Protein AF-A0A1M7YNY0-F1 (afdb_monomer_lite)

pLDDT: mean 90.79, std 16.49, range [28.8, 98.5]

Structure (mmCIF, N/CA/C/O backbone):
data_AF-A0A1M7YNY0-F1
#
_entry.id   AF-A0A1M7YNY0-F1
#
loop_
_atom_site.group_PDB
_atom_site.id
_atom_site.type_symbol
_atom_site.label_atom_id
_atom_site.label_alt_id
_atom_site.label_comp_id
_atom_site.label_asym_id
_atom_site.label_entity_id
_atom_site.label_seq_id
_atom_site.pdbx_PDB_ins_code
_atom_site.Cartn_x
_atom_site.Cartn_y
_atom_site.Cartn_z
_atom_site.occupancy
_atom_site.B_iso_or_equiv
_atom_site.auth_seq_id
_atom_site.auth_comp_id
_atom_site.auth_asym_id
_atom_site.auth_atom_id
_atom_site.pdbx_PDB_model_num
ATOM 1 N N . MET A 1 1 ? -14.735 -2.339 1.553 1.00 81.06 1 MET A N 1
ATOM 2 C CA . MET A 1 1 ? -13.295 -2.111 1.354 1.00 81.06 1 MET A CA 1
ATOM 3 C C . MET A 1 1 ? -13.064 -0.616 1.334 1.00 81.06 1 MET A C 1
ATOM 5 O O . MET A 1 1 ? -13.877 0.079 0.733 1.00 81.06 1 MET A O 1
ATOM 9 N N . THR A 1 2 ? -12.035 -0.143 2.028 1.00 93.38 2 THR A N 1
ATOM 10 C CA . THR A 1 2 ? -11.682 1.276 2.107 1.00 93.38 2 THR A CA 1
ATOM 11 C C . THR A 1 2 ? -10.279 1.456 1.559 1.00 93.38 2 THR A C 1
ATOM 13 O O . THR A 1 2 ? -9.331 1.069 2.249 1.00 93.38 2 THR A O 1
ATOM 16 N N . PRO A 1 3 ? -10.150 2.011 0.343 1.00 96.69 3 PRO A N 1
ATOM 17 C CA . PRO A 1 3 ? -8.851 2.262 -0.247 1.00 96.69 3 PRO A CA 1
ATOM 18 C C . PRO A 1 3 ? -8.153 3.390 0.510 1.00 96.69 3 PRO A C 1
ATOM 20 O O . PRO A 1 3 ? -8.774 4.396 0.866 1.00 96.69 3 PRO A O 1
ATOM 23 N N . PHE A 1 4 ? -6.853 3.242 0.726 1.00 97.56 4 PHE A N 1
ATOM 24 C CA . PHE A 1 4 ? -5.995 4.318 1.197 1.00 97.56 4 PHE A CA 1
ATOM 25 C C . PHE A 1 4 ? -4.708 4.393 0.380 1.00 97.56 4 PHE A C 1
ATOM 27 O O . PHE A 1 4 ? -4.181 3.401 -0.121 1.00 97.56 4 PHE A O 1
ATOM 34 N N . TRP A 1 5 ? -4.197 5.611 0.260 1.00 97.62 5 TRP A N 1
ATOM 35 C CA . TRP A 1 5 ? -2.924 5.910 -0.374 1.00 97.62 5 TRP A CA 1
ATOM 36 C C . TRP A 1 5 ? -1.872 6.167 0.706 1.00 97.62 5 TRP A C 1
ATOM 38 O O . TRP A 1 5 ? -2.187 6.754 1.744 1.00 97.62 5 TRP A O 1
ATOM 48 N N . TYR A 1 6 ? -0.612 5.779 0.485 1.00 98.25 6 TYR A N 1
ATOM 49 C CA . TYR A 1 6 ? 0.438 5.918 1.507 1.00 98.25 6 TYR A CA 1
ATOM 50 C C . TYR A 1 6 ? 0.586 7.357 2.035 1.00 98.25 6 TYR A C 1
ATOM 52 O O . TYR A 1 6 ? 0.836 7.569 3.221 1.00 98.25 6 TYR A O 1
ATOM 60 N N . ARG A 1 7 ? 0.336 8.370 1.193 1.00 97.25 7 ARG A N 1
ATOM 61 C CA . ARG A 1 7 ? 0.384 9.791 1.584 1.00 97.25 7 ARG A CA 1
ATOM 62 C C . ARG A 1 7 ? -0.827 10.280 2.374 1.00 97.25 7 ARG A C 1
ATOM 64 O O . ARG A 1 7 ? -0.859 11.435 2.778 1.00 97.25 7 ARG A O 1
ATOM 71 N N . ASN A 1 8 ? -1.816 9.429 2.640 1.00 96.94 8 ASN A N 1
ATOM 72 C CA . ASN A 1 8 ? -2.772 9.691 3.716 1.00 96.94 8 ASN A CA 1
ATOM 73 C C . ASN A 1 8 ? -2.126 9.505 5.100 1.00 96.94 8 ASN A C 1
ATOM 75 O O . ASN A 1 8 ? -2.668 9.993 6.089 1.00 96.94 8 ASN A O 1
ATOM 79 N N . ILE A 1 9 ? -0.986 8.806 5.169 1.00 98.19 9 ILE A N 1
ATOM 80 C CA . ILE A 1 9 ? -0.352 8.365 6.414 1.00 98.19 9 ILE A CA 1
ATOM 81 C C . ILE A 1 9 ? 0.982 9.069 6.661 1.00 98.19 9 ILE A C 1
ATOM 83 O O . ILE A 1 9 ? 1.260 9.465 7.796 1.00 98.19 9 ILE A O 1
ATOM 87 N N . VAL A 1 10 ? 1.775 9.263 5.607 1.00 98.31 10 VAL A N 1
ATOM 88 C CA . VAL A 1 10 ? 3.121 9.843 5.695 1.00 98.31 10 VAL A CA 1
ATOM 89 C C . VAL A 1 10 ? 3.314 11.053 4.779 1.00 98.31 10 VAL A C 1
ATOM 91 O O . VAL A 1 10 ? 2.651 11.196 3.746 1.00 98.31 10 VAL A O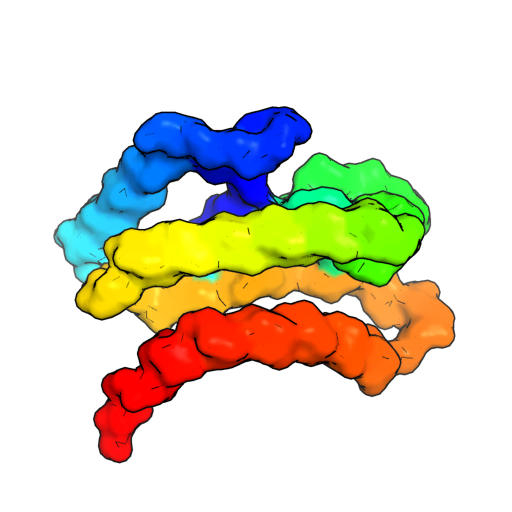 1
ATOM 94 N N . ASP A 1 11 ? 4.245 11.927 5.150 1.00 97.50 11 ASP A N 1
ATOM 95 C CA . ASP A 1 11 ? 4.631 13.102 4.374 1.00 97.50 11 ASP A CA 1
ATOM 96 C C . ASP A 1 11 ? 5.633 12.785 3.240 1.00 97.50 11 ASP A C 1
ATOM 98 O O . ASP A 1 11 ? 5.861 11.630 2.882 1.00 97.50 11 ASP A O 1
ATOM 102 N N . GLU A 1 12 ? 6.206 13.821 2.616 1.00 94.31 12 GLU A N 1
ATOM 103 C CA . GLU A 1 12 ? 7.170 13.671 1.509 1.00 94.31 12 GLU A CA 1
ATOM 104 C C . GLU A 1 12 ? 8.481 12.999 1.917 1.00 94.31 12 GLU A C 1
ATOM 106 O O . GLU A 1 12 ? 9.171 12.451 1.061 1.00 94.31 12 GLU A O 1
ATOM 111 N N . LYS A 1 13 ? 8.826 13.036 3.204 1.00 95.25 13 LYS A N 1
ATOM 112 C CA . LYS A 1 13 ? 10.037 12.425 3.756 1.00 95.25 13 LYS A CA 1
ATOM 113 C C . LYS A 1 13 ? 9.784 11.004 4.256 1.00 95.25 13 LYS A C 1
ATOM 115 O O . LYS A 1 13 ? 10.732 10.324 4.639 1.00 95.25 13 LYS A O 1
ATOM 120 N N . GLY A 1 14 ? 8.526 10.557 4.241 1.00 95.69 14 GLY A N 1
ATOM 121 C CA . GLY A 1 14 ? 8.108 9.291 4.832 1.00 95.69 14 GLY A CA 1
ATOM 122 C C . GLY A 1 14 ? 7.871 9.378 6.342 1.00 95.69 14 GLY A C 1
ATOM 123 O O . GLY A 1 14 ? 7.746 8.336 6.985 1.00 95.69 14 GLY A O 1
ATOM 124 N N . ASP A 1 15 ? 7.790 10.586 6.909 1.00 97.69 15 ASP A N 1
ATOM 125 C CA . ASP A 1 15 ? 7.462 10.783 8.318 1.00 97.69 15 ASP A CA 1
ATOM 126 C C . ASP A 1 15 ? 5.942 10.676 8.518 1.00 97.69 15 ASP A C 1
ATOM 128 O O . ASP A 1 15 ? 5.154 11.257 7.768 1.00 97.69 15 ASP A O 1
ATOM 132 N N . PHE A 1 16 ? 5.506 9.933 9.538 1.00 98.38 16 PHE A N 1
ATOM 133 C CA . PHE A 1 16 ? 4.082 9.771 9.846 1.00 98.38 16 PHE A CA 1
ATOM 134 C C . PHE A 1 16 ? 3.460 11.094 10.296 1.00 98.38 16 PHE A C 1
ATOM 136 O O . PHE A 1 16 ? 3.976 11.771 11.189 1.00 98.38 16 PHE A O 1
ATOM 143 N N . TYR A 1 17 ? 2.285 11.422 9.756 1.00 98.31 17 TYR A N 1
ATOM 144 C CA . TYR A 1 17 ? 1.486 12.515 10.297 1.00 98.31 17 TYR A CA 1
ATOM 145 C C . TYR A 1 17 ? 1.072 12.196 11.739 1.00 98.31 17 TYR A C 1
ATOM 147 O O . TYR A 1 17 ? 0.651 11.080 12.036 1.00 98.31 17 TYR A O 1
ATOM 155 N N . THR A 1 18 ? 1.122 13.187 12.636 1.00 97.06 18 THR A N 1
ATOM 156 C CA . THR A 1 18 ? 0.839 13.013 14.078 1.00 97.06 18 THR A CA 1
ATOM 157 C C . THR A 1 18 ? -0.486 12.299 14.367 1.00 97.06 18 THR A C 1
ATOM 159 O O . THR A 1 18 ? -0.604 11.573 15.352 1.00 97.06 18 THR A O 1
ATOM 162 N N . GLU A 1 19 ? -1.484 12.487 13.508 1.00 95.56 19 GLU A N 1
ATOM 163 C CA . GLU A 1 19 ? -2.828 11.937 13.677 1.00 95.56 19 GLU A CA 1
ATOM 164 C C . GLU A 1 19 ? -3.330 11.245 12.402 1.00 95.56 19 GLU A C 1
ATOM 166 O O . GLU A 1 19 ? -4.517 11.309 12.080 1.00 95.56 19 GLU A O 1
ATOM 171 N N . TRP A 1 20 ? -2.428 10.572 11.676 1.00 97.06 20 TRP A N 1
ATOM 172 C CA . TRP A 1 20 ? -2.741 9.840 10.439 1.00 97.06 20 TRP A CA 1
ATOM 173 C C . TRP A 1 20 ? -3.951 8.893 10.568 1.00 97.06 20 TRP A C 1
ATOM 175 O O . TRP A 1 20 ? -4.693 8.667 9.614 1.00 97.06 20 TRP A O 1
ATOM 185 N N . TYR A 1 21 ? -4.177 8.363 11.771 1.00 97.38 21 TYR A N 1
ATOM 186 C CA . TYR A 1 21 ? -5.216 7.388 12.079 1.00 97.38 21 TYR A CA 1
ATOM 187 C C . TYR A 1 21 ? -6.625 7.980 12.217 1.00 97.38 21 TYR A C 1
ATOM 189 O O . TYR A 1 21 ? -7.590 7.224 12.195 1.00 97.38 21 TYR A O 1
ATOM 197 N N . LYS A 1 22 ? -6.794 9.303 12.354 1.00 97.56 22 LYS A N 1
ATOM 198 C CA . LYS A 1 22 ? -8.103 9.907 12.682 1.00 97.56 22 LYS A CA 1
ATOM 199 C C . LYS A 1 22 ? -9.216 9.531 11.709 1.00 97.56 22 LYS A C 1
ATOM 201 O O . LYS A 1 22 ? -10.321 9.196 12.131 1.00 97.56 22 LYS A O 1
ATOM 206 N N . THR A 1 23 ? -8.929 9.586 10.412 1.00 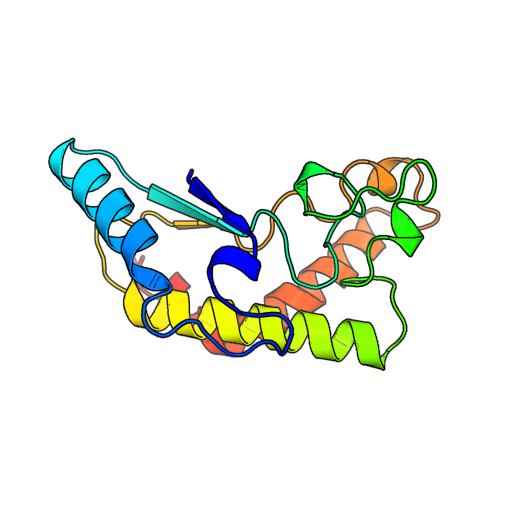95.94 23 THR A N 1
ATOM 207 C CA . THR A 1 23 ? -9.916 9.253 9.376 1.00 95.94 23 THR A CA 1
ATOM 208 C C . THR A 1 23 ? -10.244 7.762 9.380 1.00 95.94 23 THR A C 1
ATOM 210 O O . THR A 1 23 ? -11.406 7.394 9.218 1.00 95.94 23 THR A O 1
ATOM 213 N N . PHE A 1 24 ? -9.246 6.909 9.616 1.00 97.75 24 PHE A N 1
ATOM 214 C CA . PHE A 1 24 ? -9.424 5.461 9.712 1.00 97.75 24 PHE A CA 1
ATOM 215 C C . PHE A 1 24 ? -10.265 5.088 10.937 1.00 97.75 24 PHE A C 1
ATOM 217 O O . PHE A 1 24 ? -11.251 4.372 10.792 1.00 97.75 24 PHE A O 1
ATOM 224 N N . ASP A 1 25 ? -9.936 5.625 12.115 1.00 98.19 25 ASP A N 1
ATOM 225 C CA . ASP A 1 25 ? -10.699 5.434 13.352 1.00 98.19 25 ASP A CA 1
ATOM 226 C C . ASP A 1 25 ? -12.164 5.823 13.169 1.00 98.19 25 ASP A C 1
ATOM 228 O O . ASP A 1 25 ? -13.063 5.061 13.522 1.00 98.19 25 ASP A O 1
ATOM 232 N N . TRP A 1 26 ? -12.404 7.015 12.611 1.00 97.94 26 TRP A N 1
ATOM 233 C CA . TRP A 1 26 ? -13.751 7.496 12.341 1.00 97.94 26 TRP A CA 1
ATOM 234 C C . TRP A 1 26 ? -14.490 6.541 11.404 1.00 97.94 26 TRP A C 1
ATOM 236 O O . TRP A 1 26 ? -15.588 6.098 11.728 1.00 97.94 26 TRP A O 1
ATOM 246 N N . PHE A 1 27 ? -13.875 6.160 10.283 1.00 97.81 27 PHE A N 1
ATOM 247 C CA . PHE A 1 27 ? -14.510 5.281 9.309 1.00 97.81 27 PHE A CA 1
ATOM 248 C C . PHE A 1 27 ? -14.835 3.899 9.895 1.00 97.81 27 PHE A C 1
ATOM 250 O O . PHE A 1 27 ? -15.953 3.408 9.745 1.00 97.81 27 PHE A O 1
ATOM 257 N N . ILE A 1 28 ? -13.877 3.285 10.596 1.00 98.44 28 ILE A N 1
ATOM 258 C CA . ILE A 1 28 ? -14.046 1.982 11.251 1.00 98.44 28 ILE A CA 1
ATOM 259 C C . ILE A 1 28 ? -15.149 2.068 12.308 1.00 98.44 28 ILE A C 1
ATOM 261 O O . ILE A 1 28 ? -16.029 1.210 12.346 1.00 98.44 28 ILE A O 1
ATOM 265 N N . LYS A 1 29 ? -15.163 3.121 13.131 1.00 98.31 29 LYS A N 1
ATOM 266 C CA . LYS A 1 29 ? -16.220 3.336 14.123 1.00 98.31 29 LYS A CA 1
ATOM 267 C C . LYS A 1 29 ? -17.597 3.441 13.460 1.00 98.31 29 LYS A C 1
ATOM 269 O O . LYS A 1 29 ? -18.520 2.740 13.866 1.00 98.31 29 LYS A O 1
ATOM 274 N N . GLU A 1 30 ? -17.744 4.294 12.448 1.00 98.44 30 GLU A N 1
ATOM 275 C CA . GLU A 1 30 ? -19.031 4.513 11.780 1.00 98.44 30 GLU A CA 1
ATOM 276 C C . GLU A 1 30 ? -19.533 3.252 11.058 1.00 98.44 30 GLU A C 1
ATOM 278 O O . GLU A 1 30 ? -20.736 2.973 11.073 1.00 98.44 30 GLU A O 1
ATOM 283 N N . ALA A 1 31 ? -18.633 2.467 10.459 1.00 98.44 31 ALA A N 1
ATOM 284 C CA . ALA A 1 31 ? -18.972 1.169 9.881 1.00 98.44 31 ALA A CA 1
ATOM 285 C C . ALA A 1 31 ? -19.476 0.196 10.960 1.00 98.44 31 ALA A C 1
ATOM 287 O O . ALA A 1 31 ? -20.544 -0.401 10.803 1.00 98.44 31 ALA A O 1
ATOM 288 N N . GLY A 1 32 ? -18.767 0.107 12.090 1.00 98.31 32 GLY A N 1
ATOM 289 C CA . GLY A 1 32 ? -19.137 -0.748 13.217 1.00 98.31 32 GLY A CA 1
ATOM 290 C C . GLY A 1 32 ? -20.506 -0.410 13.810 1.00 98.31 32 GLY A C 1
ATOM 291 O O . GLY A 1 32 ? -21.320 -1.305 14.030 1.00 98.31 32 GLY A O 1
ATOM 292 N N . GLU A 1 33 ? -20.818 0.878 13.987 1.00 98.44 33 GLU A N 1
ATOM 293 C CA . GLU A 1 33 ? -22.132 1.343 14.469 1.00 98.44 33 GLU A CA 1
ATOM 294 C C . GLU A 1 33 ? -23.293 0.967 13.534 1.00 98.44 33 GLU A C 1
ATOM 296 O O . GLU A 1 33 ? -24.447 0.921 13.959 1.00 98.44 33 GLU A O 1
ATOM 301 N N . ARG A 1 34 ? -22.994 0.667 12.266 1.00 98.44 34 ARG A N 1
ATOM 302 C CA . ARG A 1 34 ? -23.963 0.239 11.247 1.00 98.44 34 ARG A CA 1
ATOM 303 C C . ARG A 1 34 ? -23.938 -1.271 11.001 1.00 98.44 34 ARG A C 1
ATOM 305 O O . ARG A 1 34 ? -24.602 -1.741 10.081 1.00 98.44 34 ARG A O 1
ATOM 312 N N . GLY A 1 35 ? -23.190 -2.032 11.802 1.00 97.88 35 GLY A N 1
ATOM 313 C CA . GLY A 1 35 ? -23.047 -3.479 11.637 1.00 97.88 35 GLY A CA 1
ATOM 314 C C . GLY A 1 35 ? -22.306 -3.876 10.357 1.00 97.88 35 GLY A C 1
ATOM 315 O O . GLY A 1 35 ? -22.544 -4.958 9.825 1.00 97.88 35 GLY A O 1
ATOM 316 N N . MET A 1 36 ? -21.447 -2.997 9.835 1.00 98.19 36 MET A N 1
ATOM 317 C CA . MET A 1 36 ? -20.642 -3.246 8.642 1.00 98.19 36 MET A CA 1
ATOM 318 C C . MET A 1 36 ? -19.197 -3.562 9.014 1.00 98.19 36 MET A C 1
ATOM 320 O O . MET A 1 36 ? -18.636 -2.967 9.930 1.00 98.19 36 MET A O 1
ATOM 324 N N . TYR A 1 37 ? -18.580 -4.450 8.238 1.00 97.12 37 TYR A N 1
ATOM 325 C CA . TYR A 1 37 ? -17.153 -4.738 8.323 1.00 97.12 37 TYR A CA 1
ATOM 326 C C . TYR A 1 37 ? -16.333 -3.859 7.380 1.00 97.12 37 TYR A C 1
ATOM 328 O O . TYR A 1 37 ? -16.805 -3.422 6.325 1.00 97.12 37 TYR A O 1
ATOM 336 N N . VAL A 1 38 ? -15.069 -3.660 7.741 1.00 97.25 38 VAL A N 1
ATOM 337 C CA . VAL A 1 38 ? -14.084 -2.919 6.956 1.00 97.25 38 VAL A CA 1
ATOM 338 C C . VAL A 1 38 ? -12.961 -3.853 6.520 1.00 97.25 38 VAL A C 1
ATOM 340 O O . VAL A 1 38 ? -12.434 -4.623 7.315 1.00 97.25 38 VAL A O 1
ATOM 343 N N . ILE A 1 39 ? -12.591 -3.751 5.245 1.00 95.94 39 ILE A N 1
ATOM 344 C CA . ILE A 1 39 ? -11.324 -4.263 4.712 1.00 95.94 39 ILE A CA 1
ATOM 345 C C . ILE A 1 39 ? -10.483 -3.031 4.410 1.00 95.94 39 ILE A C 1
ATOM 347 O O . ILE A 1 39 ? -10.953 -2.169 3.659 1.00 95.94 39 ILE A O 1
ATOM 351 N N . LEU A 1 40 ? -9.306 -2.925 5.024 1.00 96.81 40 LEU A N 1
ATOM 352 C CA . LEU A 1 40 ? -8.355 -1.850 4.740 1.00 96.81 40 LEU A CA 1
ATOM 353 C C . LEU A 1 40 ? -7.533 -2.236 3.516 1.00 96.81 40 LEU A C 1
ATOM 355 O O . LEU A 1 40 ? -6.919 -3.298 3.517 1.00 96.81 40 LEU A O 1
ATOM 359 N N . ASP A 1 41 ? -7.550 -1.388 2.495 1.00 97.44 41 ASP A N 1
ATOM 360 C CA . ASP A 1 41 ? -6.984 -1.682 1.181 1.00 97.44 41 ASP A CA 1
ATOM 361 C C . ASP A 1 41 ? -5.860 -0.704 0.837 1.00 97.44 41 ASP A C 1
ATOM 363 O O . ASP A 1 41 ? -6.095 0.500 0.691 1.00 97.44 41 ASP A O 1
ATOM 367 N N . PHE A 1 42 ? -4.631 -1.220 0.738 1.00 97.56 42 PHE A N 1
ATOM 368 C CA . PHE A 1 42 ? -3.461 -0.416 0.393 1.00 97.56 42 PHE A CA 1
ATOM 369 C C . PHE A 1 42 ? -3.443 -0.157 -1.113 1.00 97.56 42 PHE A C 1
ATOM 371 O O . PHE A 1 42 ? -2.770 -0.822 -1.905 1.00 97.56 42 PHE A O 1
ATOM 378 N N . HIS A 1 43 ? -4.195 0.870 -1.490 1.00 98.06 43 HIS A N 1
ATOM 379 C CA . HIS A 1 43 ? -4.574 1.138 -2.866 1.00 98.06 43 HIS A CA 1
ATOM 380 C C . HIS A 1 43 ? -3.479 1.831 -3.684 1.00 98.06 43 HIS A C 1
ATOM 382 O O . HIS A 1 43 ? -3.421 1.688 -4.905 1.00 98.06 43 HIS A O 1
ATOM 388 N N . GLY A 1 44 ? -2.568 2.548 -3.024 1.00 98.12 44 GLY A N 1
ATOM 389 C CA . GLY A 1 44 ? -1.396 3.120 -3.682 1.00 98.12 44 GLY A CA 1
ATOM 390 C C . GLY A 1 44 ? -0.176 3.128 -2.772 1.00 98.12 44 GLY A C 1
ATOM 391 O O . GLY A 1 44 ? -0.120 3.887 -1.800 1.00 98.12 44 GLY A O 1
ATOM 392 N N . ALA A 1 45 ? 0.792 2.274 -3.096 1.00 98.25 45 ALA A N 1
ATOM 393 C CA . ALA A 1 45 ? 2.050 2.126 -2.375 1.00 98.25 45 ALA A CA 1
ATOM 394 C C . ALA A 1 45 ? 3.046 3.260 -2.695 1.00 98.25 45 ALA A C 1
ATOM 396 O O . ALA A 1 45 ? 2.937 3.899 -3.750 1.00 98.25 45 ALA A O 1
ATOM 397 N N . PRO A 1 46 ? 4.044 3.509 -1.822 1.00 98.44 46 PRO A N 1
ATOM 398 C CA . PRO A 1 46 ? 5.192 4.342 -2.172 1.00 98.44 46 PRO A CA 1
ATOM 399 C C . PRO A 1 46 ? 5.812 3.878 -3.496 1.00 98.44 46 PRO A C 1
ATOM 401 O O . PRO A 1 46 ? 5.995 2.684 -3.707 1.00 98.44 46 PRO A O 1
ATOM 404 N N . GLY A 1 47 ? 6.089 4.802 -4.415 1.00 97.81 47 GLY A N 1
ATOM 405 C CA . GLY A 1 47 ? 6.661 4.465 -5.723 1.00 97.81 47 GLY A CA 1
ATOM 406 C C . GLY A 1 47 ? 5.712 3.768 -6.706 1.00 97.81 47 GLY A C 1
ATOM 407 O O . GLY A 1 47 ? 6.168 3.394 -7.777 1.00 97.81 47 GLY A O 1
ATOM 408 N N . SER A 1 48 ? 4.419 3.622 -6.388 1.00 98.50 48 SER A N 1
ATOM 409 C CA . SER A 1 48 ? 3.399 2.962 -7.218 1.00 98.50 48 SER A CA 1
ATOM 410 C C . SER A 1 48 ? 3.662 1.480 -7.525 1.00 98.50 48 SER A C 1
ATOM 412 O O . SER A 1 48 ? 4.633 1.080 -8.166 1.00 98.50 48 SER A O 1
ATOM 414 N N . GLN A 1 49 ? 2.709 0.633 -7.146 1.00 98.31 49 GLN A N 1
ATOM 415 C CA . GLN A 1 49 ? 2.736 -0.804 -7.417 1.00 98.31 49 GLN A CA 1
ATOM 416 C C . GLN A 1 49 ? 2.257 -1.201 -8.824 1.00 98.31 49 GLN A C 1
ATOM 418 O O . GLN A 1 49 ? 2.295 -2.384 -9.166 1.00 98.31 49 GLN A O 1
ATOM 423 N N . SER A 1 50 ? 1.756 -0.253 -9.623 1.00 97.50 50 SER A N 1
ATOM 424 C CA . SER A 1 50 ? 1.139 -0.564 -10.921 1.00 97.50 50 SER A CA 1
ATOM 425 C C . SER A 1 50 ? 1.407 0.438 -12.047 1.00 97.50 50 SER A C 1
ATOM 427 O O . SER A 1 50 ? 1.006 0.184 -13.184 1.00 97.50 50 SER A O 1
ATOM 429 N N . GLY A 1 51 ? 2.007 1.595 -11.753 1.00 97.19 51 GLY A N 1
ATOM 430 C CA . GLY A 1 51 ? 2.173 2.703 -12.702 1.00 97.19 51 GLY A CA 1
ATOM 431 C C . GLY A 1 51 ? 0.853 3.285 -13.230 1.00 97.19 51 GLY A C 1
ATOM 432 O O . GLY A 1 51 ? 0.838 3.993 -14.242 1.00 97.19 51 GLY A O 1
ATOM 433 N N . SER A 1 52 ? -0.275 2.932 -12.610 1.00 96.81 52 SER A N 1
ATOM 434 C CA . SER A 1 52 ? -1.616 3.355 -13.017 1.00 96.81 52 SER A CA 1
ATOM 435 C C . SER A 1 52 ? -2.127 4.471 -12.110 1.00 96.81 52 SER A C 1
ATOM 437 O O . SER A 1 52 ? -1.825 4.492 -10.918 1.00 96.81 52 SER A O 1
ATOM 439 N N . ASP A 1 53 ? -2.907 5.394 -12.668 1.00 96.50 53 ASP A N 1
ATOM 440 C CA . ASP A 1 53 ? -3.425 6.598 -12.007 1.00 96.50 53 ASP A CA 1
ATOM 441 C C . ASP A 1 53 ? -4.019 6.328 -10.613 1.00 96.50 53 ASP A C 1
ATOM 443 O O . ASP A 1 53 ? -3.711 7.040 -9.656 1.00 96.50 53 ASP A O 1
ATOM 447 N N . HIS A 1 54 ? -4.781 5.243 -10.466 1.00 95.38 54 HIS A N 1
ATOM 448 C CA . HIS A 1 54 ? -5.401 4.845 -9.201 1.00 95.38 54 HIS A CA 1
ATOM 449 C C . HIS A 1 54 ? -4.401 4.421 -8.103 1.00 95.38 54 HIS A C 1
ATOM 451 O O . HIS A 1 54 ? -4.747 4.445 -6.926 1.00 95.38 54 HIS A O 1
ATOM 457 N N . SER A 1 55 ? -3.146 4.112 -8.444 1.00 97.00 55 SER A N 1
ATOM 458 C CA . SER A 1 55 ? -2.059 3.888 -7.472 1.00 97.00 55 SER A CA 1
ATOM 459 C C . SER A 1 55 ? -1.326 5.173 -7.047 1.00 97.00 55 SER A C 1
ATOM 461 O O . SER A 1 55 ? -0.444 5.132 -6.187 1.00 97.00 55 SER A O 1
ATOM 463 N N . GLY A 1 56 ? -1.682 6.318 -7.643 1.00 95.19 56 GLY A N 1
ATOM 464 C CA . GLY A 1 56 ? -1.109 7.638 -7.363 1.00 95.19 56 GLY A CA 1
ATOM 465 C C . GLY A 1 56 ? -0.062 8.126 -8.372 1.00 95.19 56 GLY A C 1
ATOM 466 O O . GLY A 1 56 ? 0.393 9.261 -8.252 1.00 95.19 56 GLY A O 1
ATOM 467 N N . VAL A 1 57 ? 0.309 7.313 -9.368 1.00 95.50 57 VAL A N 1
ATOM 468 C CA . VAL A 1 57 ? 1.226 7.694 -10.459 1.00 95.50 57 VAL A CA 1
ATOM 469 C C . VAL A 1 57 ? 0.655 7.197 -11.782 1.00 95.50 57 VAL A C 1
ATOM 471 O O . VAL A 1 57 ? 0.455 5.999 -11.940 1.00 95.50 57 VAL A O 1
ATOM 474 N N . ASP A 1 58 ? 0.432 8.093 -12.746 1.00 96.50 58 ASP A N 1
ATOM 475 C CA . ASP A 1 58 ? 0.029 7.710 -14.102 1.00 96.50 58 ASP A CA 1
ATOM 476 C C . ASP A 1 58 ? 1.232 7.691 -15.054 1.00 96.50 58 ASP A C 1
ATOM 478 O O . ASP A 1 58 ? 1.691 8.730 -15.526 1.00 96.50 58 ASP A O 1
ATOM 482 N N . GLY A 1 59 ? 1.737 6.492 -15.345 1.00 96.06 59 GLY A N 1
ATOM 483 C CA . GLY A 1 59 ? 2.820 6.273 -16.305 1.00 96.06 59 GLY A CA 1
ATOM 484 C C . GLY A 1 59 ? 2.412 6.348 -17.777 1.00 96.06 59 GLY A C 1
ATOM 485 O O . GLY A 1 59 ? 3.265 6.156 -18.642 1.00 96.06 59 GLY A O 1
ATOM 486 N N . GLY A 1 60 ? 1.129 6.571 -18.096 1.00 95.50 60 GLY A N 1
ATOM 487 C CA . GLY A 1 60 ? 0.635 6.467 -19.471 1.00 95.50 60 GLY A CA 1
ATOM 488 C C . GLY A 1 60 ? 0.964 5.096 -20.074 1.00 95.50 60 GLY A C 1
ATOM 489 O O . GLY A 1 60 ? 0.586 4.072 -19.504 1.00 95.50 60 GLY A O 1
ATOM 490 N N . ASP A 1 61 ? 1.700 5.084 -21.186 1.00 94.44 61 ASP A N 1
ATOM 491 C CA . ASP A 1 61 ? 2.147 3.855 -21.856 1.00 94.44 61 ASP A CA 1
ATOM 492 C C . ASP A 1 61 ? 3.298 3.140 -21.119 1.00 94.44 61 ASP A C 1
ATOM 494 O O . ASP A 1 61 ? 3.468 1.930 -21.272 1.00 94.44 61 ASP A O 1
ATOM 498 N N . ASP A 1 62 ? 4.068 3.847 -20.283 1.00 95.88 62 ASP A N 1
ATOM 499 C CA . ASP A 1 62 ? 5.189 3.281 -19.522 1.00 95.88 62 ASP A CA 1
ATOM 500 C C . ASP A 1 62 ? 4.777 2.902 -18.091 1.00 95.88 62 ASP A C 1
ATOM 502 O O . ASP A 1 62 ? 5.274 3.418 -17.086 1.00 95.88 62 ASP A O 1
ATOM 506 N N . LYS A 1 63 ? 3.828 1.964 -17.989 1.00 96.50 63 LYS A N 1
ATOM 507 C CA . LYS A 1 63 ? 3.359 1.435 -16.696 1.00 96.50 63 LYS A CA 1
ATOM 508 C C . LYS A 1 63 ? 4.471 0.754 -15.893 1.00 96.50 63 LYS A C 1
ATOM 510 O O . LYS A 1 63 ? 4.460 0.821 -14.667 1.00 96.50 63 LYS A O 1
ATOM 515 N N . MET A 1 64 ? 5.434 0.119 -16.568 1.00 96.19 64 MET A N 1
ATOM 516 C CA . MET A 1 64 ? 6.562 -0.539 -15.903 1.00 96.19 64 MET A CA 1
ATOM 517 C C . MET A 1 64 ? 7.499 0.490 -15.266 1.00 96.19 64 MET A C 1
ATOM 519 O O . MET A 1 64 ? 7.771 0.381 -14.074 1.00 96.19 64 MET A O 1
ATOM 523 N N . GLY A 1 65 ? 7.959 1.487 -16.031 1.00 96.38 65 GLY A N 1
ATOM 524 C CA . GLY A 1 65 ? 8.875 2.517 -15.539 1.00 96.38 65 GLY A CA 1
ATOM 525 C C . GLY A 1 65 ? 8.258 3.392 -14.450 1.00 96.38 65 GLY A C 1
ATOM 526 O O . GLY A 1 65 ? 8.949 3.816 -13.529 1.00 96.38 65 GLY A O 1
ATOM 527 N N . ALA A 1 66 ? 6.940 3.599 -14.494 1.00 97.56 66 ALA A N 1
ATOM 528 C CA . ALA A 1 66 ? 6.214 4.302 -13.442 1.00 97.56 66 ALA A CA 1
ATOM 529 C C . ALA A 1 66 ? 5.998 3.473 -12.161 1.00 97.56 66 ALA A C 1
ATOM 531 O O . ALA A 1 66 ? 5.689 4.052 -11.120 1.00 97.56 66 ALA A O 1
ATOM 532 N N . SER A 1 67 ? 6.150 2.143 -12.208 1.00 97.88 67 SER A N 1
ATOM 533 C CA . SER A 1 67 ? 6.013 1.272 -11.035 1.00 97.88 67 SER A CA 1
ATOM 534 C C . SER A 1 67 ? 7.353 1.070 -10.324 1.00 97.88 67 SER A C 1
ATOM 536 O O . SER A 1 67 ? 7.923 -0.023 -10.277 1.00 97.88 67 SER A O 1
ATOM 538 N N . VAL A 1 68 ? 7.854 2.148 -9.730 1.00 98.38 68 VAL A N 1
ATOM 539 C CA . VAL A 1 68 ? 9.132 2.189 -9.005 1.00 98.38 68 VAL A CA 1
ATOM 540 C C . VAL A 1 68 ? 9.132 1.247 -7.790 1.00 98.38 68 VAL A C 1
ATOM 542 O O . VAL A 1 68 ? 10.180 0.723 -7.423 1.00 98.38 68 VAL A O 1
ATOM 545 N N . PHE A 1 69 ? 7.963 0.939 -7.212 1.00 98.38 69 PHE A N 1
ATOM 546 C CA . PHE A 1 69 ? 7.824 -0.045 -6.124 1.00 98.38 69 PHE A CA 1
ATOM 547 C C . PHE A 1 69 ? 8.377 -1.440 -6.479 1.00 98.38 69 PHE A C 1
ATOM 549 O O . PHE A 1 69 ? 8.895 -2.141 -5.606 1.00 98.38 69 PHE A O 1
ATOM 556 N N . PHE A 1 70 ? 8.265 -1.845 -7.751 1.00 97.94 70 PHE A N 1
ATOM 557 C CA . PHE A 1 70 ? 8.738 -3.144 -8.243 1.00 97.94 70 PHE A CA 1
ATOM 558 C C . PHE A 1 70 ? 9.924 -3.044 -9.202 1.00 97.94 70 PHE A C 1
ATOM 560 O O . PHE A 1 70 ? 10.747 -3.958 -9.240 1.00 97.94 70 PHE A O 1
ATOM 567 N N . PHE A 1 71 ? 9.986 -1.986 -10.012 1.00 97.31 71 PHE A N 1
ATOM 568 C CA . PHE A 1 71 ? 10.871 -1.908 -11.178 1.00 97.31 71 PHE A CA 1
ATOM 569 C C . PHE A 1 71 ? 11.750 -0.653 -11.209 1.00 97.31 71 PHE A C 1
ATOM 571 O O . PHE A 1 71 ? 12.367 -0.379 -12.238 1.00 97.31 71 PHE A O 1
ATOM 578 N N . GLY A 1 72 ? 11.819 0.091 -10.100 1.00 97.44 72 GLY A N 1
ATOM 579 C CA . GLY A 1 72 ? 12.809 1.150 -9.910 1.00 97.44 72 GLY A CA 1
ATOM 580 C C . GLY A 1 72 ? 14.231 0.605 -9.800 1.00 97.44 72 GLY A C 1
ATOM 581 O O . GLY A 1 72 ? 14.470 -0.604 -9.907 1.00 97.44 72 GLY A O 1
ATOM 582 N N . ASP A 1 73 ? 15.191 1.491 -9.542 1.00 98.31 73 ASP A N 1
ATOM 583 C CA . ASP A 1 73 ? 16.521 1.026 -9.159 1.00 98.31 73 ASP A CA 1
ATOM 584 C C . ASP A 1 73 ? 16.498 0.301 -7.794 1.00 98.31 73 ASP A C 1
ATOM 586 O O . ASP A 1 73 ? 15.536 0.383 -7.025 1.00 98.31 73 ASP A O 1
ATOM 590 N N . GLU A 1 74 ? 17.558 -0.453 -7.479 1.00 97.00 74 GLU A N 1
ATOM 591 C CA . GLU A 1 74 ? 17.618 -1.269 -6.255 1.00 97.00 74 GLU A CA 1
ATOM 592 C C . GLU A 1 74 ? 17.376 -0.444 -4.980 1.00 97.00 74 GLU A C 1
ATOM 594 O O . GLU A 1 74 ? 16.746 -0.919 -4.029 1.00 97.00 74 GLU A O 1
ATOM 599 N N . LYS A 1 75 ? 17.861 0.801 -4.956 1.00 97.81 75 LYS A N 1
ATOM 600 C CA . LYS A 1 75 ? 17.713 1.687 -3.807 1.00 97.81 75 LYS A CA 1
ATOM 601 C C . LYS A 1 75 ? 16.268 2.165 -3.696 1.00 97.81 75 LYS A C 1
ATOM 603 O O . LYS A 1 75 ? 15.700 2.081 -2.609 1.00 97.81 75 LYS A O 1
ATOM 608 N N . GLU A 1 76 ? 15.673 2.615 -4.794 1.00 97.69 76 GLU A N 1
ATOM 609 C CA . GLU A 1 76 ? 14.288 3.080 -4.835 1.00 97.69 76 GLU A CA 1
ATOM 610 C C . GLU A 1 76 ? 13.306 1.970 -4.447 1.00 97.69 76 GLU A C 1
ATOM 612 O O . GLU A 1 76 ? 12.424 2.187 -3.615 1.00 97.69 76 GLU A O 1
ATOM 617 N N . VAL A 1 77 ? 13.474 0.764 -4.999 1.00 98.00 77 VAL A N 1
ATOM 618 C CA . VAL A 1 77 ? 12.647 -0.403 -4.655 1.00 98.00 77 VAL A CA 1
ATOM 619 C C . VAL A 1 77 ? 12.736 -0.683 -3.157 1.00 98.00 77 VAL A C 1
ATOM 621 O O . VAL A 1 77 ? 11.716 -0.836 -2.481 1.00 98.00 77 VAL A O 1
ATOM 624 N N . LYS A 1 78 ? 13.955 -0.698 -2.608 1.00 96.12 78 LYS A N 1
ATOM 625 C CA . LYS A 1 78 ? 14.176 -0.958 -1.186 1.00 96.12 78 LYS A CA 1
ATOM 626 C C . LYS A 1 78 ? 13.529 0.106 -0.297 1.00 96.12 78 LYS A C 1
ATOM 628 O O . LYS A 1 78 ? 12.830 -0.259 0.644 1.00 96.12 78 LYS A O 1
ATOM 633 N N . GLU A 1 79 ? 13.746 1.387 -0.581 1.00 97.00 79 GLU A N 1
ATOM 634 C CA . GLU A 1 79 ? 13.206 2.497 0.216 1.00 97.00 79 GLU A CA 1
ATOM 635 C C . GLU A 1 79 ? 11.670 2.521 0.185 1.00 97.00 79 GLU A C 1
ATOM 637 O O . GLU A 1 79 ? 11.029 2.644 1.233 1.00 97.00 79 GLU A O 1
ATOM 642 N N . ASN A 1 80 ? 11.068 2.318 -0.992 1.00 98.19 80 ASN A N 1
ATOM 643 C CA . ASN A 1 80 ? 9.615 2.272 -1.150 1.00 98.19 80 ASN A CA 1
ATOM 644 C C . ASN A 1 80 ? 8.986 1.086 -0.408 1.00 98.19 80 ASN A C 1
ATOM 646 O O . ASN A 1 80 ? 7.998 1.259 0.312 1.00 98.19 80 ASN A O 1
ATOM 650 N N . GLN A 1 81 ? 9.568 -0.110 -0.535 1.00 97.06 81 GLN A N 1
ATOM 651 C CA . GLN A 1 81 ? 9.068 -1.292 0.165 1.00 97.06 81 GLN A CA 1
ATOM 652 C C . GLN A 1 81 ? 9.268 -1.193 1.683 1.00 97.06 81 GLN A C 1
ATOM 654 O O . GLN A 1 81 ? 8.380 -1.573 2.438 1.00 97.06 81 GLN A O 1
ATOM 659 N N . GLU A 1 82 ? 10.386 -0.635 2.160 1.00 96.44 82 GLU A N 1
ATOM 660 C CA . GLU A 1 82 ? 10.607 -0.401 3.594 1.00 96.44 82 GLU A CA 1
ATOM 661 C C . GLU A 1 82 ? 9.582 0.566 4.194 1.00 96.44 82 GLU A C 1
ATOM 663 O O . GLU A 1 82 ? 9.090 0.327 5.299 1.00 96.44 82 GLU A O 1
ATOM 668 N N . LEU A 1 83 ? 9.217 1.626 3.470 1.00 97.62 83 LEU A N 1
ATOM 669 C CA . LEU A 1 83 ? 8.149 2.529 3.893 1.00 97.62 83 LEU A CA 1
ATOM 670 C C . LEU A 1 83 ? 6.778 1.836 3.883 1.00 97.62 83 LEU A C 1
ATOM 672 O O . LEU A 1 83 ? 6.013 1.991 4.834 1.00 97.62 83 LEU A O 1
ATOM 676 N N . TYR A 1 84 ? 6.488 1.034 2.857 1.00 97.38 84 TYR A N 1
ATOM 677 C CA . TYR A 1 84 ? 5.283 0.203 2.795 1.00 97.38 84 TYR A CA 1
ATOM 678 C C . TYR A 1 84 ? 5.161 -0.729 4.012 1.00 97.38 84 TYR A C 1
ATOM 680 O O . TYR A 1 84 ? 4.112 -0.749 4.658 1.00 97.38 84 TYR A O 1
ATOM 688 N N . TYR A 1 85 ? 6.237 -1.431 4.394 1.00 95.75 85 TYR A N 1
ATOM 689 C CA . TYR A 1 85 ? 6.220 -2.304 5.573 1.00 95.75 85 TYR A CA 1
ATOM 690 C C . TYR A 1 85 ? 6.006 -1.518 6.868 1.00 95.75 85 TYR A C 1
ATOM 692 O O . TYR A 1 85 ? 5.165 -1.913 7.671 1.00 95.75 85 TYR A O 1
ATOM 700 N N . LYS A 1 86 ? 6.692 -0.380 7.054 1.00 95.38 86 LYS A N 1
ATOM 701 C CA . LYS A 1 86 ? 6.50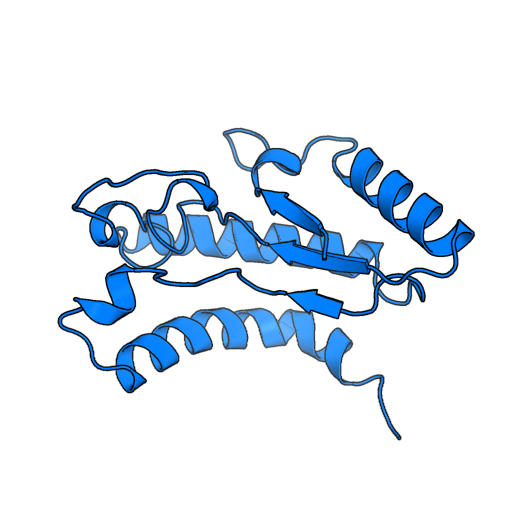5 0.484 8.235 1.00 95.38 86 LYS A CA 1
ATOM 702 C C . LYS A 1 86 ? 5.063 0.966 8.381 1.00 95.38 86 LYS A C 1
ATOM 704 O O . LYS A 1 86 ? 4.535 1.006 9.490 1.00 95.38 86 LYS A O 1
ATOM 709 N N . ILE A 1 87 ? 4.423 1.341 7.272 1.00 96.75 87 ILE A N 1
ATOM 710 C CA . ILE A 1 87 ? 3.015 1.755 7.268 1.00 96.75 87 ILE A CA 1
ATOM 711 C C . ILE A 1 87 ? 2.128 0.600 7.729 1.00 96.75 87 ILE A C 1
ATOM 713 O O . ILE A 1 87 ? 1.302 0.789 8.622 1.00 96.75 87 ILE A O 1
ATOM 717 N N . TRP A 1 88 ? 2.318 -0.598 7.171 1.00 95.81 88 TRP A N 1
ATOM 718 C CA . TRP A 1 88 ? 1.542 -1.758 7.593 1.00 95.81 88 TRP A CA 1
ATOM 719 C C . TRP A 1 88 ? 1.767 -2.123 9.059 1.00 95.81 88 TRP A C 1
ATOM 721 O O . TRP A 1 88 ? 0.795 -2.386 9.759 1.00 95.81 88 TRP A O 1
ATOM 731 N N . GLU A 1 89 ? 3.006 -2.095 9.549 1.00 92.75 89 GLU A N 1
ATOM 732 C CA . GLU A 1 89 ? 3.320 -2.356 10.959 1.00 92.75 89 GLU A CA 1
ATOM 733 C C . GLU A 1 89 ? 2.527 -1.436 11.900 1.00 92.75 89 GLU A C 1
ATOM 735 O O . GLU A 1 89 ? 1.927 -1.913 12.864 1.00 92.75 89 GLU A O 1
ATOM 740 N N . GLU A 1 90 ? 2.449 -0.135 11.604 1.00 94.69 90 GLU A N 1
ATOM 741 C CA . GLU A 1 90 ? 1.689 0.819 12.421 1.00 94.69 90 GLU A CA 1
ATOM 742 C C . GLU A 1 90 ? 0.164 0.656 12.282 1.00 94.69 90 GLU A C 1
ATOM 744 O O . GLU A 1 90 ? -0.557 0.785 13.276 1.00 94.69 90 GLU A O 1
ATOM 749 N N . ILE A 1 91 ? -0.348 0.314 11.091 1.00 95.12 91 ILE A N 1
ATOM 750 C CA . ILE A 1 91 ? -1.772 -0.014 10.888 1.00 95.12 91 ILE A CA 1
ATOM 751 C C . ILE A 1 91 ? -2.159 -1.253 11.697 1.00 95.12 91 ILE A C 1
ATOM 753 O O . ILE A 1 91 ? -3.135 -1.223 12.448 1.00 95.12 91 ILE A O 1
ATOM 757 N N . VAL A 1 92 ? -1.387 -2.330 11.574 1.00 91.44 92 VAL A N 1
ATOM 758 C CA . VAL A 1 92 ? -1.653 -3.605 12.245 1.00 91.44 92 VAL A CA 1
ATOM 759 C C . VAL A 1 92 ? -1.576 -3.427 13.751 1.00 91.44 92 VAL A C 1
ATOM 761 O O . VAL A 1 92 ? -2.528 -3.753 14.446 1.00 91.44 92 VAL A O 1
ATOM 764 N N . LYS A 1 93 ? -0.516 -2.799 14.263 1.00 92.06 93 LYS A N 1
ATOM 765 C CA . LYS A 1 93 ? -0.370 -2.491 15.692 1.00 92.06 93 LYS A CA 1
ATOM 766 C C . LYS A 1 93 ? -1.554 -1.710 16.271 1.00 92.06 93 LYS A C 1
ATOM 768 O O . LYS A 1 93 ? -1.851 -1.847 17.455 1.00 92.06 93 LYS A O 1
ATOM 773 N N . ARG A 1 94 ? -2.215 -0.869 15.469 1.00 95.56 94 ARG A N 1
ATOM 774 C CA . ARG A 1 94 ? -3.378 -0.087 15.907 1.00 95.56 94 ARG A CA 1
ATOM 775 C C . ARG A 1 94 ? -4.693 -0.865 15.845 1.00 95.56 94 ARG A C 1
ATOM 777 O O . ARG A 1 94 ? -5.523 -0.697 16.737 1.00 95.56 94 ARG A O 1
ATOM 784 N N . TYR A 1 95 ? -4.912 -1.639 14.785 1.00 95.94 95 TYR A N 1
ATOM 785 C CA . TYR A 1 95 ? -6.213 -2.257 14.498 1.00 95.94 95 TYR A CA 1
ATOM 786 C C . TYR A 1 95 ? -6.255 -3.771 14.717 1.00 95.94 95 TYR A C 1
ATOM 788 O O . TYR A 1 95 ? -7.315 -4.379 14.559 1.00 95.94 95 TYR A O 1
ATOM 796 N N . GLU A 1 96 ? -5.146 -4.390 15.116 1.00 89.44 96 GLU A N 1
ATOM 797 C CA . GLU A 1 96 ? -5.113 -5.781 15.549 1.00 89.44 96 GLU A CA 1
ATOM 798 C C . GLU A 1 96 ? -6.141 -6.022 16.665 1.00 89.44 96 GLU A C 1
ATOM 800 O O . GLU A 1 96 ? -6.244 -5.274 17.637 1.00 89.44 96 GLU A O 1
ATOM 805 N N . GLY A 1 97 ? -6.957 -7.064 16.490 1.00 91.12 97 GLY A N 1
ATOM 806 C CA . GLY A 1 97 ? -8.035 -7.408 17.416 1.00 91.12 97 GLY A CA 1
ATOM 807 C C . GLY A 1 97 ? -9.281 -6.518 17.336 1.00 91.12 97 GLY A C 1
ATOM 808 O O . GLY A 1 97 ? -10.241 -6.781 18.061 1.00 91.12 97 GLY A O 1
ATOM 809 N N . ASN A 1 98 ? -9.326 -5.499 16.466 1.00 95.88 98 ASN A N 1
ATOM 810 C CA . ASN A 1 98 ? -10.545 -4.724 16.248 1.00 95.88 98 ASN A CA 1
ATOM 811 C C . ASN A 1 98 ? -11.578 -5.568 15.470 1.00 95.88 98 ASN A C 1
ATOM 813 O O . ASN A 1 98 ? -11.339 -5.887 14.306 1.00 95.88 98 ASN A O 1
ATOM 817 N N . PRO A 1 99 ? -12.751 -5.887 16.050 1.00 96.00 99 PRO A N 1
ATOM 818 C CA . PRO A 1 99 ? -13.712 -6.806 15.435 1.00 96.00 99 PRO A CA 1
ATOM 819 C C . PRO A 1 99 ? -14.406 -6.242 14.188 1.00 96.00 99 PRO A C 1
ATOM 821 O O . PRO A 1 99 ? -15.058 -6.993 13.468 1.00 96.00 99 PRO A O 1
ATOM 824 N N . VAL A 1 100 ? -14.308 -4.934 13.933 1.00 98.06 100 VAL A N 1
ATOM 825 C CA . VAL A 1 100 ? -14.874 -4.303 12.732 1.00 98.06 100 VAL A CA 1
ATOM 826 C C . VAL A 1 100 ? -13.943 -4.465 11.527 1.00 98.06 100 VAL A C 1
ATOM 828 O O . VAL A 1 100 ? -14.410 -4.484 10.386 1.00 98.06 100 VAL A O 1
ATOM 831 N N . VAL A 1 101 ? -12.635 -4.613 11.755 1.00 97.25 101 VAL A N 1
ATOM 832 C CA . VAL A 1 101 ? -11.654 -4.842 10.690 1.00 97.25 101 VAL A CA 1
ATOM 833 C C . VAL A 1 101 ? -11.637 -6.332 10.356 1.00 97.25 101 VAL A C 1
ATOM 835 O O . VAL A 1 101 ? -11.075 -7.141 11.085 1.00 97.25 101 VAL A O 1
ATOM 838 N N . ALA A 1 102 ? -12.282 -6.697 9.250 1.00 94.81 102 ALA A N 1
ATOM 839 C CA . ALA A 1 102 ? -12.420 -8.085 8.808 1.00 94.81 102 ALA A CA 1
ATOM 840 C C . ALA A 1 102 ? -11.224 -8.586 7.986 1.00 94.81 102 ALA A C 1
ATOM 842 O O . ALA A 1 102 ? -11.102 -9.787 7.757 1.00 94.81 102 ALA A O 1
ATOM 843 N N . GLY A 1 103 ? -10.357 -7.686 7.519 1.00 91.12 103 GLY A N 1
ATOM 844 C CA . GLY A 1 103 ? -9.179 -8.063 6.754 1.00 91.12 103 GLY A CA 1
ATOM 845 C C . GLY A 1 103 ? -8.364 -6.880 6.251 1.00 91.12 103 GLY A C 1
ATOM 846 O O . GLY A 1 103 ? -8.759 -5.716 6.374 1.00 91.12 103 GLY A O 1
ATOM 847 N N . TYR A 1 104 ? -7.229 -7.225 5.656 1.00 93.31 104 TYR A N 1
ATOM 848 C CA . TYR A 1 104 ? -6.254 -6.308 5.085 1.00 93.31 104 TYR A CA 1
ATOM 849 C C . TYR A 1 104 ? -5.970 -6.763 3.654 1.00 93.31 104 TYR A C 1
ATOM 851 O O . TYR A 1 104 ? -5.491 -7.880 3.453 1.00 93.31 104 TYR A O 1
ATOM 859 N N . ASP A 1 105 ? -6.302 -5.930 2.672 1.00 94.31 105 ASP A N 1
ATOM 860 C CA . ASP A 1 105 ? -5.869 -6.130 1.292 1.00 94.31 105 ASP A CA 1
ATOM 861 C C . ASP A 1 105 ? -4.471 -5.523 1.159 1.00 94.31 105 ASP A C 1
ATOM 863 O O . ASP A 1 105 ? -4.296 -4.301 1.183 1.00 94.31 105 ASP A O 1
ATOM 867 N N . LEU A 1 106 ? -3.470 -6.410 1.168 1.00 94.62 106 LEU A N 1
ATOM 868 C CA . LEU A 1 106 ? -2.071 -6.054 1.394 1.00 94.62 106 LEU A CA 1
ATOM 869 C C . LEU A 1 106 ? -1.548 -5.081 0.342 1.00 94.62 106 LEU A C 1
ATOM 871 O O . LEU A 1 106 ? -0.780 -4.180 0.676 1.00 94.62 106 LEU A O 1
ATOM 875 N N . LEU A 1 107 ? -1.943 -5.270 -0.915 1.00 96.06 107 LEU A N 1
ATOM 876 C CA . LEU A 1 107 ? -1.488 -4.440 -2.015 1.00 96.06 107 LEU A CA 1
ATOM 877 C C . LEU A 1 107 ? -2.459 -4.554 -3.191 1.00 96.06 107 LEU A C 1
ATOM 879 O O . LEU A 1 107 ? -2.529 -5.602 -3.833 1.00 96.06 107 LEU A O 1
ATOM 883 N N . ASN A 1 108 ? -3.154 -3.463 -3.503 1.00 97.31 108 ASN A N 1
ATOM 884 C CA . ASN A 1 108 ? -4.140 -3.440 -4.578 1.00 97.31 108 ASN A CA 1
ATOM 885 C C . ASN A 1 108 ? -3.499 -3.568 -5.965 1.00 97.31 108 ASN A C 1
ATOM 887 O O . ASN A 1 108 ? -2.586 -2.808 -6.296 1.00 97.31 108 ASN A O 1
ATOM 891 N N . GLU A 1 109 ? -4.054 -4.450 -6.798 1.00 96.81 109 GLU A N 1
ATOM 892 C CA . GLU A 1 109 ? -3.778 -4.567 -8.241 1.00 96.81 109 GLU A CA 1
ATOM 893 C C . GLU A 1 109 ? -2.292 -4.401 -8.636 1.00 96.81 109 GLU A C 1
ATOM 895 O O . GLU A 1 109 ? -1.959 -3.548 -9.472 1.00 96.81 109 GLU A O 1
ATOM 900 N N . PRO A 1 110 ? -1.367 -5.205 -8.074 1.00 97.31 110 PRO A N 1
ATOM 901 C CA . PRO A 1 110 ? 0.036 -5.156 -8.466 1.00 97.31 110 PRO A CA 1
ATOM 902 C C . PRO A 1 110 ? 0.161 -5.374 -9.975 1.00 97.31 110 PRO A C 1
ATOM 904 O O . PRO A 1 110 ? -0.516 -6.228 -10.555 1.00 97.31 110 PRO A O 1
ATOM 907 N N . TYR A 1 111 ? 1.011 -4.569 -10.613 1.00 96.50 111 TYR A N 1
ATOM 908 C CA . TYR A 1 111 ? 1.237 -4.535 -12.062 1.00 96.50 111 TYR A CA 1
ATOM 909 C C . TYR A 1 111 ? 0.036 -4.060 -12.905 1.00 96.50 111 TYR A C 1
ATOM 911 O O . TYR A 1 111 ? 0.246 -3.659 -14.042 1.00 96.50 111 TYR A O 1
ATOM 919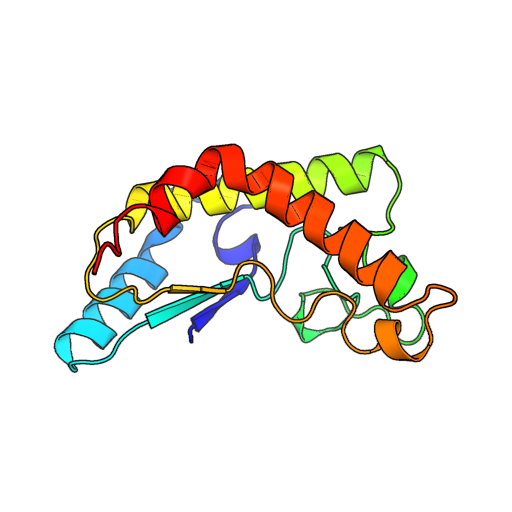 N N . CYS A 1 112 ? -1.201 -4.065 -12.393 1.00 94.94 112 CYS A N 1
ATOM 920 C CA . CYS A 1 112 ? -2.435 -3.704 -13.107 1.00 94.94 112 CYS A CA 1
ATOM 921 C C . CYS A 1 112 ? -2.413 -4.149 -14.583 1.00 94.94 112 CYS A C 1
ATOM 923 O O . CYS A 1 112 ? -2.300 -5.339 -14.866 1.00 94.94 112 CYS A O 1
ATOM 925 N N . THR A 1 113 ? -2.476 -3.217 -15.536 1.00 94.00 113 THR A N 1
ATOM 926 C CA . THR A 1 113 ? -2.484 -3.518 -16.976 1.00 94.00 113 THR A CA 1
ATOM 927 C C . THR A 1 113 ? -1.139 -4.016 -17.512 1.00 94.00 113 THR A C 1
ATOM 929 O O . THR A 1 113 ? -1.131 -4.756 -18.498 1.00 94.00 113 THR A O 1
ATOM 932 N N . TYR A 1 114 ? -0.019 -3.704 -16.845 1.00 94.56 114 TYR A N 1
ATOM 933 C CA . TYR A 1 114 ? 1.316 -4.156 -17.251 1.00 94.56 114 TYR A CA 1
ATOM 934 C C . TYR A 1 114 ? 1.439 -5.687 -17.266 1.00 94.56 114 TYR A C 1
ATOM 936 O O . TYR A 1 114 ? 2.150 -6.240 -18.100 1.00 94.56 114 TYR A O 1
ATOM 944 N N . ARG A 1 115 ? 0.693 -6.416 -16.424 1.00 94.12 115 ARG A N 1
ATOM 945 C CA . ARG A 1 115 ? 0.737 -7.892 -16.421 1.00 94.12 115 ARG A CA 1
ATOM 946 C C . ARG A 1 115 ? 0.361 -8.530 -17.766 1.00 94.12 115 ARG A C 1
ATOM 948 O O . ARG A 1 115 ? 0.719 -9.671 -18.018 1.00 94.12 115 ARG A O 1
ATOM 955 N N . TYR A 1 116 ? -0.411 -7.834 -18.605 1.00 93.44 116 TYR A N 1
ATOM 956 C CA . TYR A 1 116 ? -0.914 -8.378 -19.873 1.00 93.44 116 TYR A CA 1
ATOM 957 C C . TYR A 1 116 ? 0.027 -8.125 -21.051 1.00 93.44 116 TYR A C 1
ATOM 959 O O . TYR A 1 116 ? -0.119 -8.749 -22.100 1.00 93.44 116 TYR A O 1
ATOM 967 N N . ASN A 1 117 ? 0.971 -7.198 -20.899 1.00 92.88 117 ASN A N 1
ATOM 968 C CA . ASN A 1 117 ? 1.968 -6.859 -21.910 1.00 92.88 117 ASN A CA 1
ATOM 969 C C . ASN A 1 117 ? 3.404 -6.980 -21.371 1.00 92.88 117 ASN A C 1
ATOM 971 O O . ASN A 1 117 ? 4.352 -6.533 -22.020 1.00 92.88 117 ASN A O 1
ATOM 975 N N . SER A 1 118 ? 3.576 -7.599 -20.201 1.00 91.88 118 SER A N 1
ATOM 976 C CA . SER A 1 118 ? 4.883 -7.857 -19.622 1.00 91.88 118 SER A CA 1
ATOM 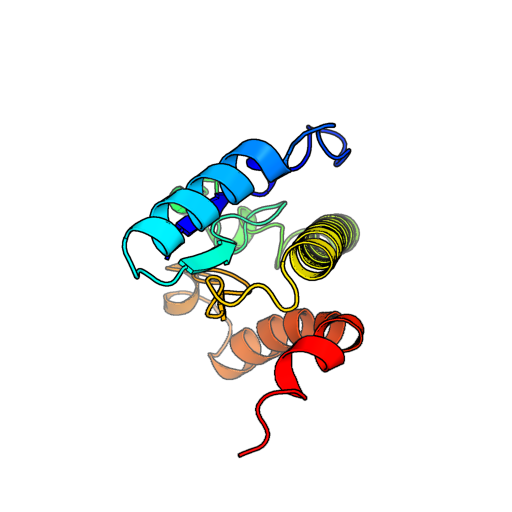977 C C . SER A 1 118 ? 5.667 -8.847 -20.477 1.00 91.88 118 SER A C 1
ATOM 979 O O . SER A 1 118 ? 5.142 -9.848 -20.954 1.00 91.88 118 SER A O 1
ATOM 981 N N . GLY A 1 119 ? 6.977 -8.622 -20.591 1.00 94.31 119 GLY A N 1
ATOM 982 C CA . GLY A 1 119 ? 7.909 -9.643 -21.085 1.00 94.31 119 GLY A CA 1
ATOM 983 C C . GLY A 1 119 ? 8.170 -10.777 -20.080 1.00 94.31 119 GLY A C 1
ATOM 984 O O . GLY A 1 119 ? 8.944 -11.678 -20.382 1.00 94.31 119 GLY A O 1
ATOM 985 N N . ARG A 1 120 ? 7.562 -10.706 -18.888 1.00 95.44 120 ARG A N 1
ATOM 986 C CA . ARG A 1 120 ? 7.628 -11.701 -17.810 1.00 95.44 120 ARG A CA 1
ATOM 987 C C . ARG A 1 120 ? 6.388 -12.590 -17.853 1.00 95.44 120 ARG A C 1
ATOM 989 O O . ARG A 1 120 ? 5.303 -12.110 -18.174 1.00 95.44 120 ARG A O 1
ATOM 996 N N . SER A 1 121 ? 6.558 -13.855 -17.501 1.00 96.50 121 SER A N 1
ATOM 997 C CA . SER A 1 121 ? 5.473 -14.810 -17.275 1.00 96.50 121 SER A CA 1
ATOM 998 C C . SER A 1 121 ? 4.690 -14.501 -15.992 1.00 96.50 121 SER A C 1
ATOM 1000 O O . SER A 1 121 ? 5.194 -13.838 -15.082 1.00 96.50 121 SER A O 1
ATOM 1002 N N . ASP A 1 122 ? 3.474 -15.045 -15.886 1.00 94.88 122 ASP A N 1
ATOM 1003 C CA . ASP A 1 122 ? 2.666 -14.962 -14.661 1.00 94.88 122 ASP A CA 1
ATOM 1004 C C . ASP A 1 122 ? 3.405 -15.544 -13.442 1.00 94.88 122 ASP A C 1
ATOM 1006 O O . ASP A 1 122 ? 3.283 -15.023 -12.338 1.00 94.88 122 ASP A O 1
ATOM 1010 N N . GLU A 1 123 ? 4.196 -16.607 -13.625 1.00 96.88 123 GLU A N 1
ATOM 1011 C CA . GLU A 1 123 ? 4.976 -17.223 -12.544 1.00 96.88 123 GLU A CA 1
ATOM 1012 C C . GLU A 1 123 ? 6.091 -16.295 -12.044 1.00 96.88 123 GLU A C 1
ATOM 1014 O O . GLU A 1 123 ? 6.277 -16.144 -10.836 1.00 96.88 123 GLU A O 1
ATOM 1019 N N . GLU A 1 124 ? 6.788 -15.610 -12.954 1.00 97.38 124 GLU A N 1
ATOM 1020 C CA . GLU A 1 124 ? 7.806 -14.618 -12.593 1.00 97.38 124 GLU A CA 1
ATOM 1021 C C . GLU A 1 124 ? 7.193 -13.414 -11.872 1.00 97.38 124 GLU A C 1
ATOM 1023 O O . GLU A 1 124 ? 7.726 -12.979 -10.851 1.00 97.38 124 GLU A O 1
ATOM 1028 N N . LEU A 1 125 ? 6.061 -12.895 -12.360 1.00 96.62 125 LEU A N 1
ATOM 1029 C CA . LEU A 1 125 ? 5.351 -11.795 -11.702 1.00 96.62 125 LEU A CA 1
ATOM 1030 C C . LEU A 1 125 ? 4.839 -12.200 -10.317 1.00 96.62 125 LEU A C 1
ATOM 1032 O O . LEU A 1 125 ? 5.002 -11.447 -9.359 1.00 96.62 125 LEU A O 1
ATOM 1036 N N . HIS A 1 126 ? 4.273 -13.400 -10.180 1.00 95.25 126 HIS A N 1
ATOM 1037 C CA . HIS A 1 126 ? 3.863 -13.910 -8.876 1.00 95.25 126 HIS A CA 1
ATOM 1038 C C . HIS A 1 126 ? 5.045 -14.047 -7.927 1.00 95.25 126 HIS A C 1
ATOM 1040 O O . HIS A 1 126 ? 4.919 -13.670 -6.768 1.00 95.25 126 HIS A O 1
ATOM 1046 N N . LYS A 1 127 ? 6.195 -14.548 -8.387 1.00 96.38 127 LYS A N 1
ATOM 1047 C CA . LYS A 1 127 ? 7.377 -14.671 -7.533 1.00 96.38 127 LYS A CA 1
ATOM 1048 C C . LYS A 1 127 ? 7.833 -13.312 -6.994 1.00 96.38 127 LYS A C 1
ATOM 1050 O O . LYS A 1 127 ? 8.065 -13.198 -5.796 1.00 96.38 127 LYS A O 1
ATOM 1055 N N . ILE A 1 128 ? 7.891 -12.286 -7.848 1.00 95.81 128 ILE A N 1
ATOM 1056 C CA . ILE A 1 128 ? 8.237 -10.914 -7.434 1.00 95.81 128 ILE A CA 1
ATOM 1057 C C . ILE A 1 128 ? 7.240 -10.399 -6.385 1.00 95.81 128 ILE A C 1
ATOM 1059 O O . ILE A 1 128 ? 7.641 -9.812 -5.382 1.00 95.81 128 ILE A O 1
ATOM 1063 N N . LEU A 1 129 ? 5.941 -10.636 -6.586 1.00 95.50 129 LEU A N 1
ATOM 1064 C CA . LEU A 1 129 ? 4.910 -10.238 -5.629 1.00 95.50 129 LEU A CA 1
ATOM 1065 C C . LEU A 1 129 ? 5.055 -10.969 -4.284 1.00 95.50 129 LEU A C 1
ATOM 1067 O O . LEU A 1 129 ? 4.981 -10.347 -3.225 1.00 95.50 129 LEU A O 1
ATOM 1071 N N . TRP A 1 130 ? 5.291 -12.280 -4.318 1.00 92.88 130 TRP A N 1
ATOM 1072 C CA . TRP A 1 130 ? 5.453 -13.093 -3.114 1.00 92.88 130 TRP A CA 1
ATOM 1073 C C . TRP A 1 130 ? 6.702 -12.723 -2.318 1.00 92.88 130 TRP A C 1
ATOM 1075 O O . TRP A 1 130 ? 6.645 -12.749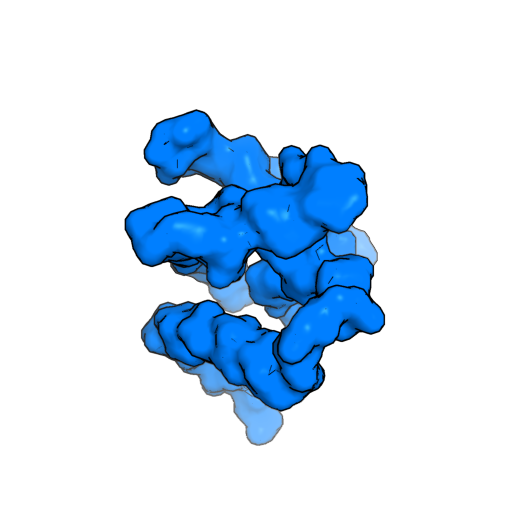 -1.097 1.00 92.88 130 TRP A O 1
ATOM 1085 N N . GLU A 1 131 ? 7.788 -12.287 -2.959 1.00 92.25 131 GLU A N 1
ATOM 1086 C CA . GLU A 1 131 ? 8.968 -11.772 -2.249 1.00 92.25 131 GLU A CA 1
ATOM 1087 C C . GLU A 1 131 ? 8.633 -10.545 -1.375 1.00 92.25 131 GLU A C 1
ATOM 1089 O O . GLU A 1 131 ? 9.183 -10.395 -0.279 1.00 92.25 131 GLU A O 1
ATOM 1094 N N . VAL A 1 132 ? 7.681 -9.706 -1.805 1.00 92.75 132 VAL A N 1
ATOM 1095 C CA . VAL A 1 132 ? 7.165 -8.588 -0.996 1.00 92.75 132 VAL A CA 1
ATOM 1096 C C . VAL A 1 132 ? 6.325 -9.102 0.175 1.00 92.75 132 VAL A C 1
ATOM 1098 O O . VAL A 1 132 ? 6.491 -8.668 1.318 1.00 92.75 132 VAL A O 1
ATOM 1101 N N . TYR A 1 133 ? 5.423 -10.050 -0.078 1.00 89.38 133 TYR A N 1
ATOM 1102 C CA . TYR A 1 133 ? 4.537 -10.584 0.958 1.00 89.38 133 TYR A CA 1
ATOM 1103 C C . TYR A 1 133 ? 5.287 -11.405 2.010 1.00 89.38 133 TYR A C 1
ATOM 1105 O O . TYR A 1 133 ? 5.070 -11.202 3.204 1.00 89.38 133 TYR A O 1
ATOM 1113 N N . ASP A 1 134 ? 6.225 -12.258 1.606 1.00 85.31 134 ASP A N 1
ATOM 1114 C CA . ASP A 1 134 ? 7.007 -13.106 2.506 1.00 85.31 134 ASP A CA 1
ATOM 1115 C C . ASP A 1 134 ? 7.883 -12.276 3.445 1.00 85.31 134 ASP A C 1
ATOM 1117 O O . ASP A 1 134 ? 7.981 -12.587 4.635 1.00 85.31 134 ASP A O 1
ATOM 1121 N N . ARG A 1 135 ? 8.448 -11.161 2.965 1.00 78.25 135 ARG A N 1
ATOM 1122 C CA . ARG A 1 135 ? 9.184 -10.224 3.825 1.00 78.25 135 ARG A CA 1
ATOM 1123 C C . ARG A 1 135 ? 8.279 -9.593 4.886 1.00 78.25 135 ARG A C 1
ATOM 1125 O O . ARG A 1 135 ? 8.740 -9.332 5.997 1.00 78.25 135 ARG A O 1
ATOM 1132 N N . HIS A 1 136 ? 6.997 -9.402 4.574 1.00 62.72 136 HIS A N 1
ATOM 1133 C CA . HIS A 1 136 ? 6.003 -8.907 5.520 1.00 62.72 136 HIS A CA 1
ATOM 1134 C C . HIS A 1 136 ? 5.550 -9.984 6.519 1.00 62.72 136 HIS A C 1
ATOM 1136 O O . HIS A 1 136 ? 5.327 -9.664 7.686 1.00 62.72 136 HIS A O 1
ATOM 1142 N N . THR A 1 137 ? 5.511 -11.268 6.133 1.00 51.34 137 THR A N 1
ATOM 1143 C CA . THR A 1 137 ? 5.055 -12.359 7.020 1.00 51.34 137 THR A CA 1
ATOM 1144 C C . THR A 1 137 ? 5.851 -12.504 8.324 1.00 51.34 137 THR A C 1
ATOM 1146 O O . THR A 1 137 ? 5.304 -12.998 9.304 1.00 51.34 137 THR A O 1
ATOM 1149 N N . ALA A 1 138 ? 7.080 -11.991 8.432 1.00 44.91 138 ALA A N 1
ATOM 1150 C CA . ALA A 1 138 ? 7.775 -11.933 9.724 1.00 44.91 138 ALA A CA 1
ATOM 1151 C C . ALA A 1 138 ? 7.084 -11.000 10.750 1.00 44.91 138 ALA A C 1
ATOM 1153 O O . ALA A 1 138 ? 7.132 -11.278 11.948 1.00 44.91 138 ALA A O 1
ATOM 1154 N N . ALA A 1 139 ? 6.395 -9.949 10.291 1.00 39.97 139 ALA A N 1
ATOM 1155 C CA . ALA A 1 139 ? 5.530 -9.086 11.101 1.00 39.97 139 ALA A CA 1
ATOM 1156 C C . ALA A 1 139 ? 4.058 -9.561 11.091 1.00 39.97 139 ALA A C 1
ATOM 1158 O O . ALA A 1 139 ? 3.366 -9.460 12.102 1.00 39.97 139 ALA A O 1
ATOM 1159 N N . SER A 1 140 ? 3.583 -10.146 9.983 1.00 43.09 140 SER A N 1
ATOM 1160 C CA . SER A 1 140 ? 2.186 -10.583 9.796 1.00 43.09 140 SER A CA 1
ATOM 1161 C C . SER A 1 140 ? 1.866 -11.997 10.299 1.00 43.09 140 SER A C 1
ATOM 1163 O O . SER A 1 140 ? 0.701 -12.387 10.285 1.00 43.09 140 SER A O 1
ATOM 1165 N N . VAL A 1 141 ? 2.834 -12.793 10.770 1.00 45.59 141 VAL A N 1
ATOM 1166 C CA . VAL A 1 141 ? 2.554 -14.118 11.374 1.00 45.59 141 VAL A CA 1
ATOM 1167 C C . VAL A 1 141 ? 1.696 -14.009 12.650 1.00 45.59 141 VAL A C 1
ATOM 1169 O O . VAL A 1 141 ? 1.091 -15.006 13.049 1.00 45.59 141 VAL A O 1
ATOM 1172 N N . LEU A 1 142 ? 1.530 -12.814 13.238 1.00 42.75 142 LEU A N 1
ATOM 1173 C CA . LEU A 1 142 ? 0.493 -12.575 14.254 1.00 42.75 142 LEU A CA 1
ATOM 1174 C C . LEU A 1 142 ? -0.937 -12.471 13.675 1.00 42.75 142 LEU A C 1
ATOM 1176 O O . LEU A 1 142 ? -1.882 -12.877 14.344 1.00 42.75 142 LEU A O 1
ATOM 1180 N N . LEU A 1 143 ? -1.109 -12.034 12.422 1.00 43.22 143 LEU A N 1
ATOM 1181 C CA . LEU A 1 143 ? -2.424 -11.773 11.815 1.00 43.22 143 LEU A CA 1
ATOM 1182 C C . LEU A 1 143 ? -3.170 -13.021 11.327 1.00 43.22 143 LEU A C 1
ATOM 1184 O O . LEU A 1 143 ? -4.394 -13.003 11.261 1.00 43.22 143 LEU A O 1
ATOM 1188 N N . ILE A 1 144 ? -2.471 -14.110 10.989 1.00 39.78 144 ILE A N 1
ATOM 1189 C CA . ILE A 1 144 ? -3.115 -15.328 10.449 1.00 39.78 144 ILE A CA 1
ATOM 1190 C C . ILE A 1 144 ? -3.289 -16.421 11.524 1.00 39.78 144 ILE A C 1
ATOM 1192 O O . ILE A 1 144 ? -4.090 -17.339 11.360 1.00 39.78 144 ILE A O 1
ATOM 1196 N N . LYS A 1 145 ? -2.610 -16.326 12.679 1.00 31.44 145 LYS A N 1
ATOM 1197 C CA . LYS A 1 145 ? -2.624 -17.388 13.707 1.00 31.44 145 LYS A CA 1
ATOM 1198 C C . LYS A 1 145 ? -3.789 -17.366 14.706 1.00 31.44 145 LYS A C 1
ATOM 1200 O O . LYS A 1 145 ? -3.820 -18.234 15.575 1.00 31.44 145 LYS A O 1
ATOM 1205 N N . THR A 1 146 ? -4.754 -16.453 14.603 1.00 33.31 146 THR A N 1
ATOM 1206 C CA . THR A 1 146 ? -5.894 -16.385 15.547 1.00 33.31 146 THR A CA 1
ATOM 1207 C C . THR A 1 146 ? -7.244 -16.813 14.976 1.00 33.31 146 THR A C 1
ATOM 1209 O O . THR A 1 146 ? -8.212 -16.874 15.728 1.00 33.31 146 THR A O 1
ATOM 1212 N N . MET A 1 147 ? -7.324 -17.241 13.713 1.00 31.39 147 MET A N 1
ATOM 1213 C CA . MET A 1 147 ? -8.500 -17.963 13.206 1.00 31.39 147 MET A CA 1
ATOM 1214 C C . MET A 1 147 ? -8.266 -19.479 13.238 1.00 31.39 147 MET A C 1
ATOM 1216 O O . MET A 1 147 ? -8.287 -20.154 12.213 1.00 31.39 147 MET A O 1
ATOM 1220 N N . SER A 1 148 ? -8.033 -20.019 14.439 1.00 28.80 148 SER A N 1
ATOM 1221 C CA . SER A 1 148 ? -8.327 -21.431 14.698 1.00 28.80 148 SER A CA 1
ATOM 1222 C C . SER A 1 148 ? -9.845 -21.598 14.704 1.00 28.80 148 SER A C 1
ATOM 1224 O O . SER A 1 148 ? -10.517 -21.111 15.614 1.00 28.80 148 SER A O 1
ATOM 1226 N N . LEU A 1 149 ? -10.366 -22.280 13.684 1.00 35.72 149 LEU A N 1
ATOM 1227 C CA . LEU A 1 149 ? -11.486 -23.200 13.882 1.00 35.72 149 LEU A CA 1
ATOM 1228 C C . LEU A 1 149 ? -10.969 -24.478 14.554 1.00 35.72 149 LEU A C 1
ATOM 1230 O O . LEU A 1 149 ? -9.814 -24.867 14.255 1.00 35.72 149 LEU A O 1
#

Sequence (149 aa):
MTPFWYRNIVDEKGDFYTEWYKTFDWFIKEAGERGMYVILDFHGAPGSQSGSDHSGVDGGDDKMGASVFFFGDEKEVKENQELYYKIWEEIVKRYEGNPVVAGYDLLNEPYCTYRYNSGRSDEELHKILWEVYDRHTAASVLLIKTMSL

Foldseek 3Di:
DDEDALCLAADPVLHGDPPSCPVVVVVLVVCVVVVAADEYEDQAFQQGQACPVSNPHPPPVPRQDSNQCQRNPPVSVVVRLVSLLVVVLVVCVVCPPPPRHPYYNSHPQGNPPPQVVPPDDPVRSVVSVVVSVVVNCVSCVSVPPPPDD

Secondary structure (DSSP, 8-state):
-EEEEGGGTB-TTSPBPTTTTHHHHHHHHHHHHTT--EEEEEEE-TT-SSSSGGGT---TT-HHHH-HHHHS-HHHHHHHHHHHHHHHHHHHHHHTT-TTEEEEE-SSSTTGGGGGT-SS-HHHHHHHHHHHHHHHHHHHHHHHTT---

InterPro domains:
  IPR001547 Glycoside hydrolase, family 5 [PF00150] (8-113)
  IPR017853 Glycoside hydrolase superfamily [SSF51445] (3-134)
  IPR050386 Glycosyl Hydrolase 5 (Cellulase A) [PTHR31297] (13-136)

Radius of gyration: 15.93 Å; chains: 1; bounding box: 42×37×39 Å

Organism: NCBI:txid1121345